Protein AF-Q2QIH7-F1 (afdb_monomer_lite)

Sequence (102 aa):
RSIRQRNGEDLDMLNHSELCGLEQNLSEALKKIRSVLDNKIKRQIDTYRKKIKAADSIRNIGFMELQELNCSFDGSEENYESMLVMRNGNAQPFPISVQPNH

Foldseek 3Di:
DLVCVLVVHPCVVDDPVVNVVSVVVNVVVVVVVVVVVVVVVVVVVVVVVVVVVVVVVVVVVVVVVVVVVVVPDPDDPVCPVVVVVVVVPDDDDDDDDDDDDD

pLDDT: mean 79.74, std 20.27, range [44.44, 98.75]

InterPro domains:
  IPR002487 Transcription factor, K-box [PF01486] (1-56)
  IPR002487 Transcription factor, K-box [PS51297] (1-72)

Secondary structure (DSSP, 8-state):
-HHHHHTT-S-TTS-HHHHHHHHHHHHHHHHHHHHHHHHHHHHHHHHHHHHHHHHHHHHHHHHHHHHHHHTT----GGGHHHHHHHHTT--------PPPP-

Organism: Nuphar advena (NCBI:txid77108)

Radius of gyration: 34.03 Å; chains: 1; bounding box: 58×30×99 Å

Structure (mmCIF, N/CA/C/O backbone):
data_AF-Q2QIH7-F1
#
_entry.id   AF-Q2QIH7-F1
#
loop_
_atom_site.group_PDB
_atom_site.id
_atom_site.type_symbol
_atom_site.label_atom_id
_atom_site.label_alt_id
_atom_site.label_comp_id
_atom_site.label_asym_id
_atom_site.label_entity_id
_atom_site.label_seq_id
_atom_site.pdbx_PDB_ins_code
_atom_site.Cartn_x
_atom_site.Cartn_y
_atom_site.Cartn_z
_atom_site.occupancy
_atom_site.B_iso_or_equiv
_atom_site.auth_seq_id
_atom_site.auth_comp_id
_atom_site.auth_asym_id
_atom_site.auth_atom_id
_atom_site.pdbx_PDB_model_num
ATOM 1 N N . ARG A 1 1 ? -21.754 -3.245 13.835 1.00 59.78 1 ARG A N 1
ATOM 2 C CA . ARG A 1 1 ? -21.332 -2.056 14.616 1.00 59.78 1 ARG A CA 1
ATOM 3 C C . ARG A 1 1 ? -19.897 -1.635 14.288 1.00 59.78 1 ARG A C 1
ATOM 5 O O . ARG A 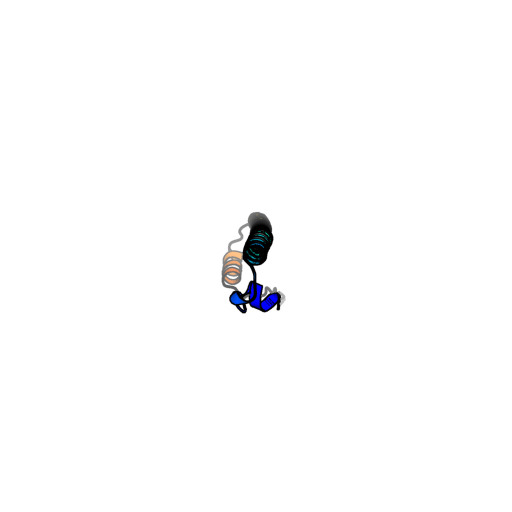1 1 ? -19.733 -0.536 13.791 1.00 59.78 1 ARG A O 1
ATOM 12 N N . SER A 1 2 ? -18.895 -2.520 14.417 1.00 81.38 2 SER A N 1
ATOM 13 C CA . SER A 1 2 ? -17.469 -2.156 14.256 1.00 81.38 2 SER A CA 1
ATOM 14 C C . SER A 1 2 ? -17.074 -1.480 12.923 1.00 81.38 2 SER A C 1
ATOM 16 O O . SER A 1 2 ? -16.332 -0.508 12.958 1.00 81.38 2 SER A O 1
ATOM 18 N N . ILE A 1 3 ? -17.568 -1.921 11.753 1.00 90.38 3 ILE A N 1
ATOM 19 C CA . ILE A 1 3 ? -17.186 -1.295 10.462 1.00 90.38 3 ILE A CA 1
ATOM 20 C C . ILE A 1 3 ? -17.719 0.140 10.339 1.00 90.38 3 ILE A C 1
ATOM 22 O O . ILE A 1 3 ? -16.971 1.029 9.956 1.00 90.38 3 ILE A O 1
ATOM 26 N N . ARG A 1 4 ? -18.981 0.372 10.714 1.00 93.81 4 ARG A N 1
ATOM 27 C CA . ARG A 1 4 ? -19.601 1.706 10.702 1.00 93.81 4 ARG A CA 1
ATOM 28 C C . ARG A 1 4 ? -18.852 2.681 11.612 1.00 93.81 4 ARG A C 1
ATOM 30 O O . ARG A 1 4 ? -18.451 3.746 11.167 1.00 93.81 4 ARG A O 1
ATOM 37 N N . GLN A 1 5 ? -18.512 2.246 12.824 1.00 94.19 5 GLN A N 1
ATOM 38 C CA . GLN A 1 5 ? -17.692 3.026 13.762 1.00 94.19 5 GLN A CA 1
ATOM 39 C C . GLN A 1 5 ? -16.306 3.346 13.205 1.00 94.19 5 GLN A C 1
ATOM 41 O O . GLN A 1 5 ? -15.844 4.478 13.297 1.00 94.19 5 GLN A O 1
ATOM 46 N N . ARG A 1 6 ? -15.666 2.387 12.531 1.00 94.19 6 ARG A N 1
ATOM 47 C CA . ARG A 1 6 ? -14.395 2.624 11.833 1.00 94.19 6 ARG A CA 1
ATOM 48 C C . ARG A 1 6 ? -14.508 3.605 10.660 1.00 94.19 6 ARG A C 1
ATOM 50 O O . ARG A 1 6 ? -13.499 4.201 10.301 1.00 94.19 6 ARG A O 1
ATOM 57 N N . ASN A 1 7 ? -15.705 3.781 10.103 1.00 94.94 7 ASN A N 1
ATOM 58 C CA . ASN A 1 7 ? -16.014 4.783 9.083 1.00 94.94 7 ASN A CA 1
ATOM 59 C C . ASN A 1 7 ? -16.471 6.131 9.678 1.00 94.94 7 ASN A C 1
ATOM 61 O O . ASN A 1 7 ? -16.712 7.067 8.923 1.00 94.94 7 ASN A O 1
ATOM 65 N N . GLY A 1 8 ? -16.570 6.248 11.008 1.00 94.19 8 GLY A N 1
ATOM 66 C CA . GLY A 1 8 ? -17.012 7.463 11.700 1.00 94.19 8 GLY A CA 1
ATOM 67 C C . GLY A 1 8 ? -18.518 7.544 11.981 1.00 94.19 8 GLY A C 1
ATOM 68 O O . GLY A 1 8 ? -19.007 8.603 12.358 1.00 94.19 8 GLY A O 1
ATOM 69 N N . GLU A 1 9 ? -19.258 6.449 11.817 1.00 94.94 9 GLU A N 1
ATOM 70 C CA . GLU A 1 9 ? -20.703 6.359 12.074 1.00 94.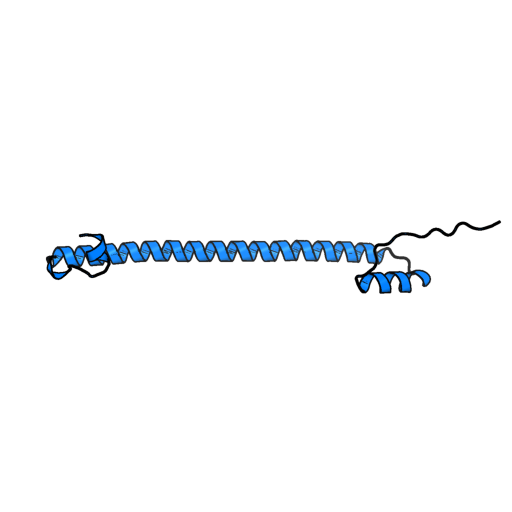94 9 GLU A CA 1
ATOM 71 C C . GLU A 1 9 ? -20.998 5.728 13.455 1.00 94.94 9 GLU A C 1
ATOM 73 O O . GLU A 1 9 ? -20.187 4.967 13.979 1.00 94.94 9 GLU A O 1
ATOM 78 N N . ASP A 1 10 ? -22.180 5.968 14.039 1.00 94.31 10 ASP A N 1
ATOM 79 C CA . ASP A 1 10 ? -22.604 5.416 15.348 1.00 94.31 10 ASP A CA 1
ATOM 80 C C . ASP A 1 10 ? -21.599 5.688 16.506 1.00 94.31 10 ASP A C 1
ATOM 82 O O . ASP A 1 10 ? -21.384 4.828 17.372 1.00 94.31 10 ASP A O 1
ATOM 86 N N . LEU A 1 11 ? -20.923 6.848 16.496 1.00 94.75 11 LEU A N 1
ATOM 87 C CA . LEU A 1 11 ? -19.905 7.228 17.495 1.00 94.75 11 LEU A CA 1
ATOM 88 C C . LEU A 1 11 ? -20.502 7.703 18.827 1.00 94.75 11 LEU A C 1
ATOM 90 O O . LEU A 1 11 ? -19.871 7.564 19.868 1.00 94.75 11 LEU A O 1
ATOM 94 N N . ASP A 1 12 ? -21.721 8.233 18.795 1.00 94.81 12 ASP A N 1
ATOM 95 C CA . ASP A 1 12 ? -22.523 8.646 19.954 1.00 94.81 12 ASP A CA 1
ATOM 96 C C . ASP A 1 12 ? -22.888 7.474 20.881 1.00 94.81 12 ASP A C 1
ATOM 98 O O . ASP A 1 12 ? -23.191 7.663 22.057 1.00 94.81 12 ASP A O 1
ATOM 102 N N . MET A 1 13 ? -22.811 6.251 20.358 1.00 92.69 13 MET A N 1
ATOM 103 C CA . MET A 1 13 ? -23.050 5.005 21.086 1.00 92.69 13 MET A CA 1
ATOM 104 C C . MET A 1 13 ? -21.816 4.499 21.851 1.00 92.69 13 MET A C 1
ATOM 106 O O . MET A 1 13 ? -21.897 3.434 22.466 1.00 92.69 13 MET A O 1
ATOM 110 N N . LEU A 1 14 ? -20.679 5.197 21.760 1.00 94.69 14 LEU A N 1
ATOM 111 C CA . LEU A 1 14 ? -19.414 4.820 22.388 1.00 94.69 14 LEU A CA 1
ATOM 112 C C . LEU A 1 14 ? -19.098 5.731 23.572 1.00 94.69 14 LEU A C 1
ATOM 114 O O . LEU A 1 14 ? -19.272 6.948 23.518 1.00 94.69 14 LEU A O 1
ATOM 118 N N . ASN A 1 15 ? -18.563 5.145 24.637 1.00 96.44 15 ASN A N 1
ATOM 119 C CA . ASN A 1 15 ? -17.990 5.920 25.726 1.00 96.44 15 ASN A CA 1
ATOM 120 C C . ASN A 1 15 ? -16.588 6.447 25.358 1.00 96.44 15 ASN A C 1
ATOM 122 O O . ASN A 1 15 ? -15.974 6.046 24.368 1.00 96.44 15 ASN A O 1
ATOM 126 N N . HIS A 1 16 ? -16.052 7.347 26.186 1.00 96.75 16 HIS A N 1
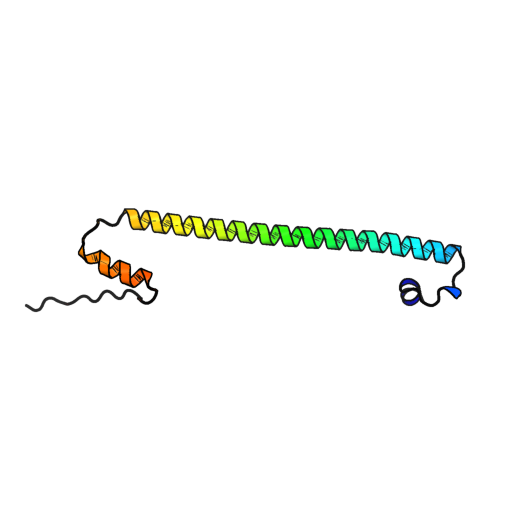ATOM 127 C CA . HIS A 1 16 ? -14.759 7.985 25.928 1.00 96.75 16 HIS A CA 1
ATOM 128 C C . HIS A 1 16 ? -13.603 6.982 25.763 1.00 96.75 16 HIS A C 1
ATOM 130 O O . HIS A 1 16 ? -12.788 7.125 24.854 1.00 96.75 16 HIS A O 1
ATOM 136 N N . SER A 1 17 ? -13.550 5.937 26.596 1.00 97.62 17 SER A N 1
ATOM 137 C CA . SER A 1 17 ? -12.494 4.922 26.512 1.00 97.62 17 SER A CA 1
ATOM 138 C C . SER A 1 17 ? -12.581 4.120 25.214 1.00 97.62 17 SER A C 1
ATOM 140 O O . SER A 1 17 ? -11.550 3.821 24.611 1.00 97.62 17 SER A O 1
ATOM 142 N N . GLU A 1 18 ? -13.793 3.800 24.764 1.00 96.12 18 GLU A N 1
ATOM 143 C CA . GLU A 1 18 ? -14.021 3.096 23.503 1.00 96.12 18 GLU A CA 1
ATOM 144 C C . GLU A 1 18 ? -13.661 3.961 22.289 1.00 96.12 18 GLU A C 1
ATOM 146 O O . GLU A 1 18 ? -13.066 3.449 21.341 1.00 96.12 18 GLU A O 1
ATOM 151 N N . LEU A 1 19 ? -13.949 5.267 22.327 1.00 96.69 19 LEU A N 1
ATOM 152 C CA . LEU A 1 19 ? -13.533 6.212 21.283 1.00 96.69 19 LEU A CA 1
ATOM 153 C C . LEU A 1 19 ? -12.007 6.304 21.179 1.00 96.69 19 LEU A C 1
ATOM 155 O O . LEU A 1 19 ? -11.465 6.192 20.079 1.00 96.69 19 LEU A O 1
ATOM 159 N N . CYS A 1 20 ? -11.303 6.426 22.308 1.00 97.62 20 CYS A N 1
ATOM 160 C CA . CYS A 1 20 ? -9.839 6.414 22.320 1.00 97.62 20 CYS A CA 1
ATOM 161 C C . CYS A 1 20 ? -9.273 5.083 21.801 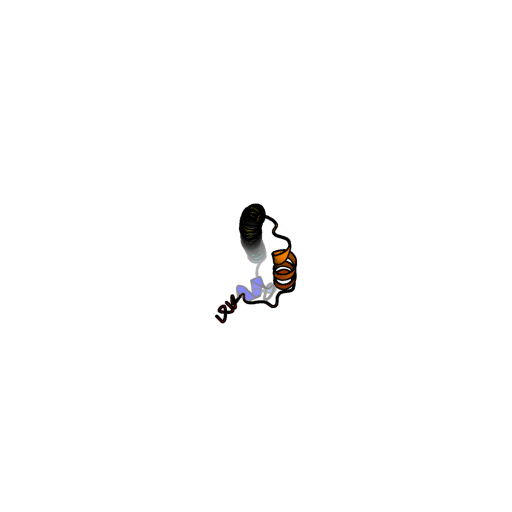1.00 97.62 20 CYS A C 1
ATOM 163 O O . CYS A 1 20 ? -8.318 5.073 21.024 1.00 97.62 20 CYS A O 1
ATOM 165 N N . GLY A 1 21 ? -9.871 3.952 22.186 1.00 96.94 21 GLY A N 1
ATOM 166 C CA . GLY A 1 21 ? -9.474 2.638 21.677 1.00 96.94 21 GLY A CA 1
ATOM 167 C C . GLY A 1 21 ? -9.678 2.503 20.164 1.00 96.94 21 GLY A C 1
ATOM 168 O O . GLY A 1 21 ? -8.815 1.973 19.462 1.00 96.94 21 GLY A O 1
ATOM 169 N N . LEU A 1 22 ? -10.792 3.025 19.643 1.00 96.75 22 LEU A N 1
ATOM 170 C CA . LEU A 1 22 ? -11.095 3.046 18.213 1.00 96.75 22 LEU A CA 1
ATOM 171 C C . LEU A 1 22 ? -10.091 3.905 17.433 1.00 96.75 22 LEU A C 1
ATOM 173 O O . LEU A 1 22 ? -9.577 3.458 16.406 1.00 96.75 22 LEU A O 1
ATOM 177 N N . GLU A 1 23 ? -9.773 5.099 17.932 1.00 96.50 23 GLU A N 1
ATOM 178 C CA . GLU A 1 23 ? -8.770 5.988 17.339 1.00 96.50 23 GLU A CA 1
ATOM 179 C C . GLU A 1 23 ? -7.396 5.308 17.261 1.00 96.50 23 GLU A C 1
ATOM 181 O O . GLU A 1 23 ? -6.771 5.271 16.196 1.00 96.50 23 GLU A O 1
ATOM 186 N N . GLN A 1 24 ? -6.940 4.711 18.368 1.00 97.88 24 GLN A N 1
ATOM 187 C CA . GLN A 1 24 ? -5.661 4.003 18.426 1.00 97.88 24 GLN A CA 1
ATOM 188 C C . GLN A 1 24 ? -5.619 2.836 17.435 1.00 97.88 24 GLN A C 1
ATOM 190 O O . GLN A 1 24 ? -4.648 2.696 16.686 1.00 97.88 24 GLN A O 1
ATOM 195 N N . ASN A 1 25 ? -6.692 2.041 17.372 1.00 97.00 25 ASN A N 1
ATOM 196 C CA . ASN A 1 25 ? -6.801 0.920 16.443 1.00 97.00 25 ASN A CA 1
ATOM 197 C C . ASN A 1 25 ? -6.720 1.379 14.978 1.00 97.00 25 ASN A C 1
ATOM 199 O O . ASN A 1 25 ? -5.964 0.808 14.187 1.00 97.00 25 ASN A O 1
ATOM 203 N N . LEU A 1 26 ? -7.459 2.434 14.619 1.00 97.25 26 LEU A N 1
ATOM 204 C CA . LEU A 1 26 ? -7.444 3.004 13.272 1.00 97.25 26 LEU A CA 1
ATOM 205 C C . LEU A 1 26 ? -6.071 3.578 12.914 1.00 97.25 26 LEU A C 1
ATOM 207 O O . LEU A 1 26 ? -5.570 3.324 11.817 1.00 97.25 26 LEU A O 1
ATOM 211 N N . SER A 1 27 ? -5.436 4.295 13.843 1.00 97.94 27 SER A N 1
ATOM 212 C CA . SER A 1 27 ? -4.094 4.857 13.666 1.00 97.94 27 SER A CA 1
ATOM 213 C C . SER A 1 27 ? -3.051 3.764 13.416 1.00 97.94 27 SER A C 1
ATOM 215 O O . SER A 1 27 ? -2.244 3.860 12.486 1.00 97.94 27 SER A O 1
ATOM 217 N N . GLU A 1 28 ? -3.086 2.676 14.189 1.00 98.00 28 GLU A N 1
ATOM 218 C CA . GLU A 1 28 ? -2.176 1.545 14.007 1.00 98.00 28 GLU A CA 1
ATOM 219 C C . GLU A 1 28 ? -2.437 0.799 12.689 1.00 98.00 28 GLU A C 1
ATOM 221 O O . GLU A 1 28 ? -1.499 0.497 11.942 1.00 98.00 28 GLU A O 1
ATOM 226 N N . ALA A 1 29 ? -3.706 0.543 12.361 1.00 97.00 29 ALA A N 1
ATOM 227 C CA . ALA A 1 29 ? -4.088 -0.091 11.104 1.00 97.00 29 ALA A CA 1
ATOM 228 C C . ALA A 1 29 ? -3.626 0.738 9.895 1.00 97.00 29 ALA A C 1
ATOM 230 O O . ALA A 1 29 ? -3.053 0.189 8.952 1.00 97.00 29 ALA A O 1
ATOM 231 N N . LEU A 1 30 ? -3.800 2.061 9.939 1.00 97.62 30 LEU A N 1
ATOM 232 C CA . LEU A 1 30 ? -3.385 2.966 8.870 1.00 97.62 30 LEU A CA 1
ATOM 233 C C . LEU A 1 30 ? -1.863 2.975 8.692 1.00 97.62 30 LEU A C 1
ATOM 235 O O . LEU A 1 30 ? -1.385 2.916 7.558 1.00 97.62 30 LEU A O 1
ATOM 239 N N . LYS A 1 31 ? -1.091 2.972 9.788 1.00 98.44 31 LYS A N 1
ATOM 240 C CA . LYS A 1 31 ? 0.376 2.835 9.733 1.00 98.44 31 LYS A CA 1
ATOM 241 C C . LYS A 1 31 ? 0.797 1.536 9.039 1.00 98.44 31 LYS A C 1
ATOM 243 O O . LYS A 1 31 ? 1.663 1.569 8.163 1.00 98.44 31 LYS A O 1
ATOM 248 N N . LYS A 1 32 ? 0.161 0.407 9.378 1.00 98.50 32 LYS A N 1
ATOM 249 C CA . LYS A 1 32 ? 0.428 -0.898 8.744 1.00 98.50 32 LYS A CA 1
ATOM 250 C C . LYS A 1 32 ? 0.094 -0.878 7.253 1.00 98.50 32 LYS A C 1
ATOM 252 O O . LYS A 1 32 ? 0.926 -1.277 6.441 1.00 98.50 32 LYS A O 1
ATOM 257 N N . ILE A 1 33 ? -1.083 -0.370 6.883 1.00 98.38 33 ILE A N 1
ATOM 258 C CA . ILE A 1 33 ? -1.517 -0.275 5.481 1.00 98.38 33 ILE A CA 1
ATOM 259 C C . ILE A 1 33 ? -0.549 0.595 4.677 1.00 98.38 33 ILE A C 1
ATOM 261 O O . ILE A 1 33 ? -0.085 0.165 3.622 1.00 98.38 33 ILE A O 1
ATOM 265 N N . ARG A 1 34 ? -0.188 1.778 5.191 1.00 98.56 34 ARG A N 1
ATOM 266 C CA . ARG A 1 34 ? 0.771 2.678 4.537 1.00 98.56 34 ARG A CA 1
ATOM 267 C C . ARG A 1 34 ? 2.116 1.988 4.318 1.00 98.56 34 ARG A C 1
ATOM 269 O O . ARG A 1 34 ? 2.595 1.959 3.193 1.00 98.56 34 ARG A O 1
ATOM 276 N N . SER A 1 35 ? 2.658 1.329 5.343 1.00 98.56 35 SER A N 1
ATOM 277 C CA . SER A 1 35 ? 3.915 0.579 5.223 1.00 98.56 35 SER A CA 1
ATOM 278 C C . SER A 1 35 ? 3.855 -0.514 4.146 1.00 98.56 35 SER A C 1
ATOM 280 O O . SER A 1 35 ? 4.786 -0.666 3.353 1.00 98.56 35 SER A O 1
ATOM 282 N N . VAL A 1 36 ? 2.757 -1.272 4.073 1.00 98.56 36 VAL A N 1
ATOM 283 C CA . VAL A 1 36 ? 2.574 -2.307 3.043 1.00 98.56 36 VAL A CA 1
ATOM 284 C C . VAL A 1 36 ? 2.499 -1.691 1.645 1.00 98.56 36 VAL A C 1
ATOM 286 O O . VAL A 1 36 ? 3.132 -2.210 0.723 1.00 98.56 36 VAL A O 1
ATOM 289 N N . LEU A 1 37 ? 1.758 -0.592 1.479 1.00 98.69 37 LEU A N 1
ATOM 290 C CA . LEU A 1 37 ? 1.628 0.105 0.199 1.00 98.69 37 LEU A CA 1
ATOM 291 C C . LEU A 1 37 ? 2.965 0.688 -0.263 1.00 98.69 37 LEU A C 1
ATOM 293 O O . LEU A 1 37 ? 3.370 0.419 -1.394 1.00 98.69 37 LEU A O 1
ATOM 297 N N . ASP A 1 38 ? 3.688 1.379 0.616 1.00 98.69 38 ASP A N 1
ATOM 298 C CA . ASP A 1 38 ? 5.004 1.952 0.318 1.00 98.69 38 ASP A CA 1
ATOM 299 C C . ASP A 1 38 ? 5.986 0.861 -0.126 1.00 98.69 38 ASP A C 1
ATOM 301 O O . ASP A 1 38 ? 6.659 0.977 -1.155 1.00 98.69 38 ASP A O 1
ATOM 305 N N . ASN A 1 39 ? 6.009 -0.265 0.594 1.00 98.69 39 ASN A N 1
ATOM 306 C CA . ASN A 1 39 ? 6.837 -1.414 0.242 1.00 98.69 39 ASN A CA 1
ATOM 307 C C . ASN A 1 39 ? 6.435 -2.036 -1.100 1.00 98.69 39 ASN A C 1
ATOM 309 O O . ASN A 1 39 ? 7.303 -2.404 -1.895 1.00 98.69 39 ASN A O 1
ATOM 313 N N . LYS A 1 40 ? 5.132 -2.166 -1.373 1.00 98.62 40 LYS A N 1
ATOM 314 C CA . LYS A 1 40 ? 4.627 -2.711 -2.638 1.00 98.62 40 LYS A CA 1
ATOM 315 C C . LYS A 1 40 ? 5.025 -1.820 -3.813 1.00 98.62 40 LYS A C 1
ATOM 317 O O . LYS A 1 40 ? 5.549 -2.335 -4.800 1.00 98.62 40 LYS A O 1
ATOM 322 N N . ILE A 1 41 ? 4.832 -0.508 -3.687 1.00 98.56 41 ILE A N 1
ATOM 323 C CA . ILE A 1 41 ? 5.207 0.484 -4.701 1.00 98.56 41 ILE A CA 1
ATOM 324 C C . ILE A 1 41 ? 6.715 0.426 -4.954 1.00 98.56 41 ILE A C 1
ATOM 326 O O . ILE A 1 41 ? 7.139 0.269 -6.098 1.00 98.56 41 ILE A O 1
ATOM 330 N N . LYS A 1 42 ? 7.530 0.445 -3.893 1.00 98.62 42 LYS A N 1
ATOM 331 C CA . LYS A 1 42 ? 8.991 0.342 -3.998 1.00 98.62 42 LYS A CA 1
ATOM 332 C C . LYS A 1 42 ? 9.430 -0.918 -4.747 1.00 98.62 42 LYS A C 1
ATOM 334 O O . LYS A 1 42 ? 10.195 -0.826 -5.704 1.00 98.62 42 LYS A O 1
ATOM 339 N N . ARG A 1 43 ? 8.899 -2.090 -4.376 1.00 98.75 43 ARG A N 1
ATOM 340 C CA . ARG A 1 43 ? 9.216 -3.363 -5.052 1.00 98.75 43 ARG A CA 1
ATOM 341 C C . ARG A 1 43 ? 8.828 -3.344 -6.529 1.00 98.75 43 ARG A C 1
ATOM 343 O O . ARG A 1 43 ? 9.575 -3.866 -7.356 1.00 98.75 43 ARG A O 1
ATOM 350 N N . GLN A 1 44 ? 7.677 -2.763 -6.870 1.00 98.69 44 GLN A N 1
ATOM 351 C CA . GLN A 1 44 ? 7.252 -2.639 -8.265 1.00 98.69 44 GLN A CA 1
ATOM 352 C C . GLN A 1 44 ? 8.201 -1.734 -9.053 1.00 98.69 44 GLN A C 1
ATOM 354 O O . GLN A 1 44 ? 8.668 -2.139 -10.116 1.00 98.69 44 GLN A O 1
ATOM 359 N N . ILE A 1 45 ? 8.555 -0.566 -8.510 1.00 98.69 45 ILE A N 1
ATOM 360 C CA . ILE A 1 45 ? 9.528 0.347 -9.124 1.00 98.69 45 ILE A CA 1
ATOM 361 C C . ILE A 1 45 ? 10.862 -0.369 -9.357 1.00 98.69 45 ILE A C 1
ATOM 363 O O . ILE A 1 45 ? 11.392 -0.335 -10.467 1.00 98.69 45 ILE A O 1
ATOM 367 N N . ASP A 1 46 ? 11.387 -1.062 -8.347 1.00 98.69 46 ASP A N 1
ATOM 368 C CA . ASP A 1 46 ? 12.658 -1.782 -8.456 1.00 98.69 46 ASP A CA 1
ATOM 369 C C . ASP A 1 46 ? 12.590 -2.906 -9.498 1.00 98.69 46 ASP A C 1
ATOM 371 O O . ASP A 1 46 ? 13.543 -3.122 -10.249 1.00 98.69 46 ASP A O 1
ATOM 375 N N . THR A 1 47 ? 11.448 -3.589 -9.596 1.00 98.56 47 THR A N 1
ATOM 376 C CA . THR A 1 47 ? 11.212 -4.623 -10.612 1.00 98.56 47 THR A CA 1
ATOM 377 C C . THR A 1 47 ? 11.259 -4.035 -12.016 1.00 98.56 47 THR A C 1
ATOM 379 O O . THR A 1 47 ? 11.981 -4.545 -12.872 1.00 98.56 47 THR A O 1
ATOM 382 N N . TYR A 1 48 ? 10.532 -2.946 -12.267 1.00 98.44 48 TYR A N 1
ATOM 383 C CA . TYR A 1 48 ? 10.516 -2.323 -13.589 1.00 98.44 48 TYR A CA 1
ATOM 384 C C . TYR A 1 48 ? 11.858 -1.684 -13.949 1.00 98.44 48 TYR A C 1
ATOM 386 O O . TYR A 1 48 ? 12.315 -1.841 -15.077 1.00 98.44 48 TYR A O 1
ATOM 394 N N . ARG A 1 49 ? 12.562 -1.076 -12.986 1.00 98.25 49 ARG A N 1
ATOM 395 C CA . ARG A 1 49 ? 13.942 -0.604 -13.184 1.00 98.25 49 ARG A CA 1
ATOM 396 C C . ARG A 1 49 ? 14.879 -1.730 -13.611 1.00 98.25 49 ARG A C 1
ATOM 398 O O . ARG A 1 49 ? 15.676 -1.539 -14.525 1.00 98.25 49 ARG A O 1
ATOM 405 N N . LYS A 1 50 ? 14.787 -2.904 -12.977 1.00 98.12 50 LYS A N 1
ATOM 406 C CA . LYS A 1 50 ? 15.574 -4.084 -13.369 1.00 98.12 50 LYS A CA 1
ATOM 407 C C . LYS A 1 50 ? 15.214 -4.565 -14.774 1.00 98.12 50 LYS A C 1
ATOM 409 O O . LYS A 1 50 ? 16.122 -4.854 -15.544 1.00 98.12 50 LYS A O 1
ATOM 414 N N . LYS A 1 51 ? 13.923 -4.601 -15.125 1.00 97.62 51 LYS A N 1
ATOM 415 C CA . LYS A 1 51 ? 13.466 -4.976 -16.475 1.00 97.62 51 LYS A CA 1
ATOM 416 C C . LYS A 1 51 ? 14.023 -4.046 -17.553 1.00 97.62 51 LYS A C 1
ATOM 418 O O . LYS A 1 51 ? 14.523 -4.539 -18.555 1.00 97.62 51 LYS A O 1
ATOM 423 N N . ILE A 1 52 ? 13.986 -2.732 -17.323 1.00 97.56 52 ILE A N 1
ATOM 424 C CA . ILE A 1 52 ? 14.539 -1.738 -18.257 1.00 97.56 52 ILE A CA 1
ATOM 425 C C . ILE A 1 52 ? 16.042 -1.962 -18.437 1.00 97.56 52 ILE A C 1
ATOM 427 O O . ILE A 1 52 ? 16.500 -2.131 -19.559 1.00 97.56 52 ILE A O 1
ATOM 431 N N . LYS A 1 53 ? 16.799 -2.073 -17.337 1.00 96.56 53 LYS A N 1
ATOM 432 C CA . LYS A 1 53 ? 18.248 -2.330 -17.401 1.00 96.56 53 LYS A CA 1
ATOM 433 C C . LYS A 1 53 ? 18.590 -3.627 -18.137 1.00 96.56 53 LYS A C 1
ATOM 435 O O . LYS A 1 53 ? 19.553 -3.658 -18.894 1.00 96.56 53 LYS A O 1
ATOM 440 N N . ALA A 1 54 ? 17.817 -4.690 -17.917 1.00 95.56 54 ALA A N 1
ATOM 441 C CA . ALA A 1 54 ? 18.007 -5.954 -18.620 1.00 95.56 54 ALA A CA 1
ATOM 442 C C . ALA A 1 54 ? 17.741 -5.807 -20.126 1.00 95.56 54 ALA A C 1
ATOM 444 O O . ALA A 1 54 ? 18.551 -6.259 -20.930 1.00 95.56 54 ALA A O 1
ATOM 445 N N . ALA A 1 55 ? 16.655 -5.127 -20.508 1.00 93.62 55 ALA A N 1
ATOM 446 C CA . ALA A 1 55 ? 16.334 -4.858 -21.908 1.00 93.62 55 ALA A CA 1
ATOM 447 C C . ALA A 1 55 ? 17.414 -4.006 -22.595 1.00 93.62 55 ALA A C 1
ATOM 449 O O . ALA A 1 55 ? 17.831 -4.331 -23.704 1.00 93.62 55 ALA A O 1
ATOM 450 N N . ASP A 1 56 ? 17.918 -2.967 -21.923 1.00 94.25 56 ASP A N 1
ATOM 451 C CA . ASP A 1 56 ? 19.020 -2.145 -22.433 1.00 94.25 56 ASP A CA 1
ATOM 452 C C . ASP A 1 56 ? 20.312 -2.942 -22.598 1.00 94.25 56 ASP A C 1
ATOM 454 O O . ASP A 1 56 ? 20.999 -2.793 -23.605 1.00 94.25 56 ASP A O 1
ATOM 458 N N . SER A 1 57 ? 20.632 -3.819 -21.643 1.00 92.50 57 SER A N 1
ATOM 459 C CA . SER A 1 57 ? 21.800 -4.695 -21.748 1.00 92.50 57 SER A CA 1
ATOM 460 C C . SER A 1 57 ? 21.693 -5.628 -22.953 1.00 92.50 57 SER A C 1
ATOM 462 O O . SER A 1 57 ? 22.657 -5.751 -23.700 1.00 92.50 57 SER A O 1
ATOM 464 N N . ILE A 1 58 ? 20.530 -6.251 -23.168 1.00 90.44 58 ILE A N 1
ATOM 465 C CA . ILE A 1 58 ? 20.286 -7.130 -24.323 1.00 90.44 58 ILE A CA 1
ATOM 466 C C . ILE A 1 58 ? 20.401 -6.339 -25.629 1.00 90.44 58 ILE A C 1
ATOM 468 O O . ILE A 1 58 ? 21.083 -6.771 -26.554 1.00 90.44 58 ILE A O 1
ATOM 472 N N . ARG A 1 59 ? 19.781 -5.155 -25.695 1.00 87.88 59 ARG A N 1
ATOM 473 C CA . ARG A 1 59 ? 19.853 -4.277 -26.868 1.00 87.88 59 ARG A CA 1
ATOM 474 C C . ARG A 1 59 ? 21.294 -3.875 -27.185 1.00 87.88 59 ARG A C 1
ATOM 476 O O . ARG A 1 59 ? 21.676 -3.873 -28.349 1.00 87.88 59 ARG A O 1
ATOM 483 N N . ASN A 1 60 ? 22.083 -3.528 -26.170 1.00 86.38 60 ASN A N 1
ATOM 484 C CA . ASN A 1 60 ? 23.480 -3.142 -26.353 1.00 86.38 60 ASN A CA 1
ATOM 485 C C . ASN A 1 60 ? 24.341 -4.322 -26.830 1.00 86.38 60 ASN A C 1
ATOM 487 O O . ASN A 1 60 ? 25.167 -4.119 -27.711 1.00 86.38 60 ASN A O 1
ATOM 491 N N . ILE A 1 61 ? 24.120 -5.535 -26.307 1.00 87.00 61 ILE A N 1
ATOM 492 C CA . ILE A 1 61 ? 24.804 -6.751 -26.784 1.00 87.00 61 ILE A CA 1
ATOM 493 C C . ILE A 1 61 ? 24.481 -6.996 -28.260 1.00 87.00 61 ILE A C 1
ATOM 495 O O . ILE A 1 61 ? 25.398 -7.074 -29.067 1.00 87.00 61 ILE A O 1
ATOM 499 N N . GLY A 1 62 ? 23.198 -7.013 -28.636 1.00 82.38 62 GLY A N 1
ATOM 500 C CA . GLY A 1 62 ? 22.812 -7.222 -30.036 1.00 82.38 62 GLY A CA 1
ATOM 501 C C . GLY A 1 62 ? 23.358 -6.142 -30.976 1.00 82.38 62 GLY A C 1
ATOM 502 O O . GLY A 1 62 ? 23.730 -6.431 -32.109 1.00 82.38 62 GLY A O 1
ATOM 503 N N . PHE A 1 63 ? 23.464 -4.893 -30.510 1.00 76.81 63 PHE A N 1
ATOM 504 C CA . PHE A 1 63 ? 24.102 -3.831 -31.289 1.00 76.81 63 PHE A CA 1
ATOM 505 C C . PHE A 1 63 ? 25.608 -4.070 -31.476 1.00 76.81 63 PHE A C 1
ATOM 507 O O . PHE A 1 63 ? 26.118 -3.851 -32.572 1.00 76.81 63 PHE A O 1
ATOM 514 N N . MET A 1 64 ? 26.313 -4.542 -30.441 1.00 76.81 64 MET A N 1
ATOM 515 C CA . MET A 1 64 ? 27.727 -4.913 -30.553 1.00 76.81 64 MET A CA 1
ATOM 516 C C . MET A 1 64 ? 27.938 -6.103 -31.496 1.00 76.81 64 MET A C 1
ATOM 518 O O . MET A 1 64 ? 28.809 -6.030 -32.354 1.00 76.81 64 MET A O 1
ATOM 522 N N . GLU A 1 65 ? 27.113 -7.148 -31.408 1.00 77.50 65 GLU A N 1
ATOM 523 C CA . GLU A 1 65 ? 27.181 -8.313 -32.307 1.00 77.50 65 GLU A CA 1
ATOM 524 C C . GLU A 1 65 ? 26.962 -7.913 -33.778 1.00 77.50 65 GLU A C 1
ATOM 526 O O . GLU A 1 65 ? 27.692 -8.352 -34.667 1.00 77.50 65 GLU A O 1
ATOM 531 N N . LEU A 1 66 ? 26.001 -7.021 -34.051 1.00 71.44 66 LEU A N 1
ATOM 532 C CA . LEU A 1 66 ? 25.796 -6.464 -35.393 1.00 71.44 66 LEU A CA 1
ATOM 533 C C . LEU A 1 66 ? 26.983 -5.610 -35.858 1.00 71.44 66 LEU A C 1
ATOM 535 O O . LEU A 1 66 ? 27.335 -5.644 -37.036 1.00 71.44 66 LEU A O 1
ATOM 539 N N . GLN A 1 67 ? 27.605 -4.849 -34.956 1.00 70.00 67 GLN A N 1
ATOM 540 C CA . GLN A 1 67 ? 28.789 -4.055 -35.275 1.00 70.00 67 GLN A CA 1
ATOM 541 C C . GLN A 1 67 ? 29.997 -4.943 -35.609 1.00 70.00 67 GLN A C 1
ATOM 543 O O . GLN A 1 67 ? 30.695 -4.659 -36.580 1.00 70.00 67 GLN A O 1
ATOM 548 N N . GLU A 1 68 ? 30.217 -6.028 -34.863 1.00 61.97 68 GLU A N 1
ATOM 549 C CA . GLU A 1 68 ? 31.282 -7.005 -35.131 1.00 61.97 68 GLU A CA 1
ATOM 550 C C . GLU A 1 68 ? 31.093 -7.704 -36.484 1.00 61.97 68 GLU A C 1
ATOM 552 O O . GLU A 1 68 ? 32.047 -7.813 -37.258 1.00 61.97 68 GLU A O 1
ATOM 557 N N . LEU A 1 69 ? 29.858 -8.090 -36.826 1.00 59.25 69 LEU A N 1
ATOM 558 C CA . LEU A 1 69 ? 29.530 -8.637 -38.149 1.00 59.25 69 LEU A CA 1
ATOM 559 C C . LEU A 1 69 ? 29.788 -7.627 -39.277 1.00 59.25 69 LEU A C 1
ATOM 561 O O . LEU A 1 69 ? 30.286 -7.999 -40.340 1.00 59.25 69 LEU A O 1
ATOM 565 N N . ASN A 1 70 ? 29.512 -6.342 -39.043 1.00 55.28 70 ASN A N 1
ATOM 566 C CA . ASN A 1 70 ? 29.735 -5.285 -40.028 1.00 55.28 70 ASN A CA 1
ATOM 567 C C . ASN A 1 70 ? 31.226 -4.930 -40.213 1.00 55.28 70 ASN A C 1
ATOM 569 O O . ASN A 1 70 ? 31.593 -4.343 -41.227 1.00 55.28 70 ASN A O 1
ATOM 573 N N . CYS A 1 71 ? 32.099 -5.300 -39.269 1.00 49.78 71 CYS A N 1
ATOM 574 C CA . CYS A 1 71 ? 33.552 -5.122 -39.371 1.00 49.78 71 CYS A CA 1
ATOM 575 C C . CYS A 1 71 ? 34.281 -6.266 -40.109 1.00 49.78 71 CYS A C 1
ATOM 577 O O . CYS A 1 71 ? 35.485 -6.155 -40.325 1.00 49.78 71 CYS A O 1
ATOM 579 N N . SER A 1 72 ? 33.582 -7.333 -40.525 1.00 49.81 72 SER A N 1
ATOM 580 C CA . SER A 1 72 ? 34.121 -8.388 -41.413 1.00 49.81 72 SER A CA 1
ATOM 581 C C . SER A 1 72 ? 33.735 -8.219 -42.888 1.00 49.81 72 SER A C 1
ATOM 583 O O . SER A 1 72 ? 34.067 -9.073 -43.709 1.00 49.81 72 SER A O 1
ATOM 585 N N . PHE A 1 73 ? 33.023 -7.146 -43.247 1.00 49.94 73 PHE A N 1
ATOM 586 C CA . PHE A 1 73 ? 32.611 -6.906 -44.625 1.00 49.94 73 PHE A CA 1
ATOM 587 C C . PHE A 1 73 ? 33.742 -6.219 -45.412 1.00 49.94 73 PHE A C 1
ATOM 589 O O . PHE A 1 73 ? 33.929 -5.007 -45.309 1.00 49.94 73 PHE A O 1
ATOM 596 N N . ASP A 1 74 ? 34.511 -7.005 -46.173 1.00 51.91 74 ASP A N 1
ATOM 597 C CA . ASP A 1 74 ? 35.427 -6.491 -47.197 1.00 51.91 74 ASP A CA 1
ATOM 598 C C . ASP A 1 74 ? 34.604 -5.738 -48.250 1.00 51.91 74 ASP A C 1
ATOM 600 O O . ASP A 1 74 ? 33.738 -6.304 -48.926 1.00 51.91 74 ASP A O 1
ATOM 604 N N . GLY A 1 75 ? 34.803 -4.422 -48.294 1.00 50.16 75 GLY A N 1
ATOM 605 C CA . GLY A 1 75 ? 34.009 -3.482 -49.066 1.00 50.16 75 GLY A CA 1
ATOM 606 C C . GLY A 1 75 ? 34.249 -3.628 -50.561 1.00 50.16 75 GLY A C 1
ATOM 607 O O . GLY A 1 75 ? 34.965 -2.826 -51.150 1.00 50.16 75 GLY A O 1
ATOM 608 N N . SER A 1 76 ? 33.600 -4.608 -51.186 1.00 54.78 76 SER A N 1
ATOM 609 C CA . SER A 1 76 ? 33.335 -4.551 -52.622 1.00 54.78 76 SER A CA 1
ATOM 610 C C . SER A 1 76 ? 32.149 -3.614 -52.873 1.00 54.78 76 SER A C 1
ATOM 612 O O . SER A 1 76 ? 31.086 -3.714 -52.254 1.00 54.78 76 SER A O 1
ATOM 614 N N . GLU A 1 77 ? 32.370 -2.653 -53.765 1.00 51.47 77 GLU A N 1
ATOM 615 C CA . GLU A 1 77 ? 31.503 -1.505 -54.069 1.00 51.47 77 GLU A CA 1
ATOM 616 C C . GLU A 1 77 ? 30.089 -1.910 -54.544 1.00 51.47 77 GLU A C 1
ATOM 618 O O . GLU A 1 77 ? 29.135 -1.147 -54.418 1.00 51.47 77 GLU A O 1
ATOM 623 N N . GLU A 1 78 ? 29.919 -3.162 -54.978 1.00 51.91 78 GLU A N 1
ATOM 624 C CA . GLU A 1 78 ? 28.653 -3.738 -55.447 1.00 51.91 78 GLU A CA 1
ATOM 625 C C . GLU A 1 78 ? 27.630 -4.002 -54.322 1.00 51.91 78 GLU A C 1
ATOM 627 O O . GLU A 1 78 ? 26.428 -4.071 -54.581 1.00 51.91 78 GLU A O 1
ATOM 632 N N . ASN A 1 79 ? 28.057 -4.106 -53.057 1.00 53.28 79 ASN A N 1
ATOM 633 C CA . ASN A 1 79 ? 27.152 -4.431 -51.943 1.00 53.28 79 ASN A CA 1
ATOM 634 C C . ASN A 1 79 ? 26.567 -3.200 -51.224 1.00 53.28 79 ASN A C 1
ATOM 636 O O . ASN A 1 79 ? 25.739 -3.338 -50.317 1.00 53.28 79 ASN A O 1
ATOM 640 N N . TYR A 1 80 ? 26.977 -1.987 -51.609 1.00 54.62 80 TYR A N 1
ATOM 641 C CA . TYR A 1 80 ? 26.504 -0.753 -50.974 1.00 54.62 80 TYR A CA 1
ATOM 642 C C . TYR A 1 80 ? 25.013 -0.508 -51.251 1.00 54.62 80 TYR A C 1
ATOM 644 O O . TYR A 1 80 ? 24.256 -0.159 -50.343 1.00 54.62 80 TYR A O 1
ATOM 652 N N . GLU A 1 81 ? 24.572 -0.787 -52.481 1.00 53.81 81 GLU A N 1
ATOM 653 C CA . GLU A 1 81 ? 23.163 -0.685 -52.879 1.00 53.81 81 GLU A CA 1
ATOM 654 C C . GLU A 1 81 ? 22.283 -1.729 -52.179 1.00 53.81 81 GLU A C 1
ATOM 656 O O . GLU A 1 81 ? 21.175 -1.431 -51.729 1.00 53.81 81 GLU A O 1
ATOM 661 N N . SER A 1 82 ? 22.807 -2.939 -51.975 1.00 55.53 82 SER A N 1
ATOM 662 C CA . SER A 1 82 ? 22.107 -4.005 -51.248 1.00 55.53 82 SER A CA 1
ATOM 663 C C . SER A 1 82 ? 21.911 -3.655 -49.760 1.00 55.53 82 SER A C 1
ATOM 665 O O . SER A 1 82 ? 20.821 -3.826 -49.209 1.00 55.53 82 SER A O 1
ATOM 667 N N . MET A 1 83 ? 22.918 -3.052 -49.111 1.00 53.12 83 MET A N 1
ATOM 668 C CA . MET A 1 83 ? 22.815 -2.556 -47.727 1.00 53.12 83 MET A CA 1
ATOM 669 C C . MET A 1 83 ? 21.849 -1.374 -47.562 1.00 53.12 83 MET A C 1
ATOM 671 O O . MET A 1 83 ? 21.153 -1.286 -46.544 1.00 53.12 83 MET A O 1
ATOM 675 N N . LEU A 1 84 ? 21.792 -0.459 -48.536 1.00 56.66 84 LEU A N 1
ATOM 676 C CA . LEU A 1 84 ? 20.876 0.689 -48.500 1.00 56.66 84 LEU A CA 1
ATOM 677 C C . LEU A 1 84 ? 19.409 0.238 -48.494 1.00 56.66 84 LEU A C 1
ATOM 679 O O . LEU A 1 84 ? 18.584 0.810 -47.777 1.00 56.66 84 LEU A O 1
ATOM 683 N N . VAL A 1 85 ? 19.098 -0.840 -49.216 1.00 54.00 85 VAL A N 1
ATOM 684 C CA . VAL A 1 85 ? 17.754 -1.431 -49.262 1.00 54.00 85 VAL A CA 1
ATOM 685 C C . VAL A 1 85 ? 17.380 -2.120 -47.941 1.00 54.00 85 VAL A C 1
ATOM 687 O O . VAL A 1 85 ? 16.234 -2.002 -47.497 1.00 54.00 85 VAL A O 1
ATOM 690 N N . MET A 1 86 ? 18.329 -2.762 -47.246 1.00 56.25 86 MET A N 1
ATOM 691 C CA . MET A 1 86 ? 18.074 -3.393 -45.938 1.00 56.25 86 MET A CA 1
ATOM 692 C C . MET A 1 86 ? 17.759 -2.367 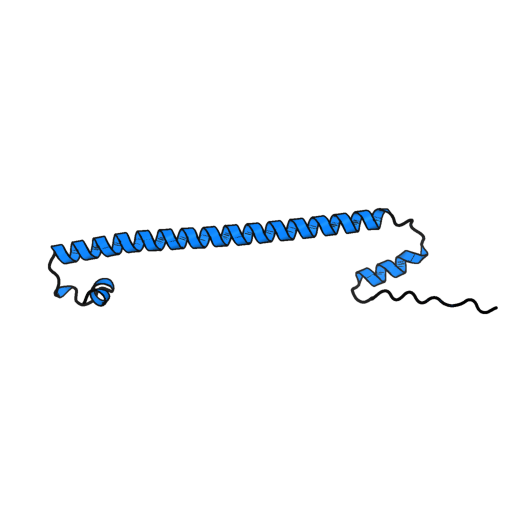-44.837 1.00 56.25 86 MET A C 1
ATOM 694 O O . MET A 1 86 ? 16.907 -2.614 -43.980 1.00 56.25 86 MET A O 1
ATOM 698 N N . ARG A 1 87 ? 18.388 -1.184 -44.877 1.00 51.44 87 ARG A N 1
ATOM 699 C CA . ARG A 1 87 ? 18.165 -0.103 -43.897 1.00 51.44 87 ARG A CA 1
ATOM 700 C C . ARG A 1 87 ? 16.775 0.536 -43.996 1.00 51.44 87 ARG A C 1
ATOM 702 O O . ARG A 1 87 ? 16.280 1.058 -42.998 1.00 51.44 87 ARG A O 1
ATOM 709 N N . ASN A 1 88 ? 16.128 0.449 -45.158 1.00 53.62 88 ASN A N 1
ATOM 710 C CA . ASN A 1 88 ? 14.800 1.020 -45.404 1.00 53.62 88 ASN A CA 1
ATOM 711 C C . ASN A 1 88 ? 13.638 0.053 -45.087 1.00 53.62 88 ASN A C 1
ATOM 713 O O . ASN A 1 88 ? 12.488 0.351 -45.400 1.00 53.62 88 ASN A O 1
ATOM 717 N N . GLY A 1 89 ? 13.918 -1.077 -44.423 1.00 52.31 89 GLY A N 1
ATOM 718 C CA . GLY A 1 89 ? 12.919 -1.887 -43.713 1.00 52.31 89 GLY A CA 1
ATOM 719 C C . GLY A 1 89 ? 12.098 -2.877 -44.546 1.00 52.31 89 GLY A C 1
ATOM 720 O O . GLY A 1 89 ? 11.279 -3.588 -43.969 1.00 52.31 89 GLY A O 1
ATOM 721 N N . ASN A 1 90 ? 12.318 -2.975 -45.863 1.00 53.28 90 ASN A N 1
ATOM 722 C CA . ASN A 1 90 ? 11.398 -3.679 -46.772 1.00 53.28 90 ASN A CA 1
ATOM 723 C C . ASN A 1 90 ? 12.019 -4.814 -47.617 1.00 53.28 90 ASN A C 1
ATOM 725 O O . ASN A 1 90 ? 11.498 -5.106 -48.690 1.00 53.28 90 ASN A O 1
ATOM 729 N N . ALA A 1 91 ? 13.088 -5.491 -47.185 1.00 52.59 91 ALA A N 1
ATOM 730 C CA . ALA A 1 91 ? 13.655 -6.591 -47.978 1.00 52.59 91 ALA A CA 1
ATOM 731 C C . ALA A 1 91 ? 13.960 -7.844 -47.148 1.00 52.59 91 ALA A C 1
ATOM 733 O O . ALA A 1 91 ? 14.881 -7.868 -46.336 1.00 52.59 91 ALA A O 1
ATOM 734 N N . GLN A 1 92 ? 13.182 -8.904 -47.391 1.00 53.66 92 GLN A N 1
ATOM 735 C CA . GLN A 1 92 ? 13.576 -10.283 -47.098 1.00 53.66 92 GLN A CA 1
ATOM 736 C C . GLN A 1 92 ? 14.606 -10.696 -48.164 1.00 53.66 92 GLN A C 1
ATOM 738 O O . GLN A 1 92 ? 14.277 -10.628 -49.351 1.00 53.66 92 GLN A O 1
ATOM 743 N N . PRO A 1 93 ? 15.840 -11.082 -47.799 1.00 53.28 93 PRO A N 1
ATOM 744 C CA . PRO A 1 93 ? 16.861 -11.407 -48.784 1.00 53.28 93 PRO A CA 1
ATOM 745 C C . PRO A 1 93 ? 16.589 -12.797 -49.369 1.00 53.28 93 PRO A C 1
ATOM 747 O O . PRO A 1 93 ? 16.874 -13.813 -48.740 1.00 53.28 93 PRO A O 1
ATOM 750 N N . PHE A 1 94 ? 16.055 -12.851 -50.588 1.00 50.78 94 PHE A N 1
ATOM 751 C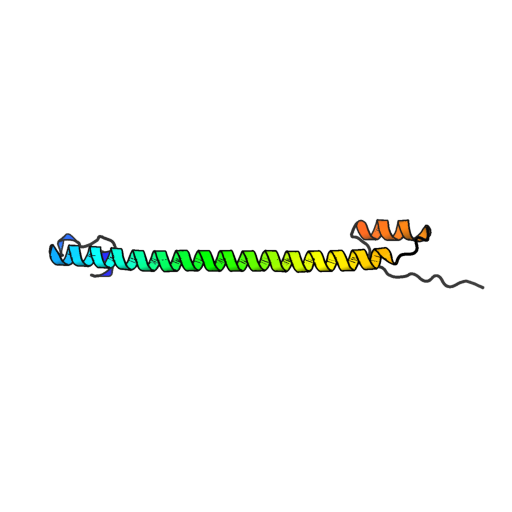 CA . PHE A 1 94 ? 16.153 -14.049 -51.416 1.00 50.78 94 PHE A CA 1
ATOM 752 C C . PHE A 1 94 ? 17.291 -13.847 -52.419 1.00 50.78 94 PHE A C 1
ATOM 754 O O . PHE A 1 94 ? 17.201 -12.942 -53.252 1.00 50.78 94 PHE A O 1
ATOM 761 N N . PRO A 1 95 ? 18.363 -14.654 -52.366 1.00 51.00 95 PRO A N 1
ATOM 762 C CA . PRO A 1 95 ? 19.402 -14.599 -53.380 1.00 51.00 95 PRO A CA 1
ATOM 763 C C . PRO A 1 95 ? 18.843 -15.163 -54.691 1.00 51.00 95 PRO A C 1
ATOM 765 O O . PRO A 1 95 ? 18.535 -16.350 -54.788 1.00 51.00 95 PRO A O 1
ATOM 768 N N . ILE A 1 96 ? 18.691 -14.306 -55.703 1.00 57.75 96 ILE A N 1
ATOM 769 C CA . ILE A 1 96 ? 18.404 -14.738 -57.073 1.00 57.75 96 ILE A CA 1
ATOM 770 C C . ILE A 1 96 ? 19.743 -15.101 -57.711 1.00 57.75 96 ILE A C 1
ATOM 772 O O . ILE A 1 96 ? 20.553 -14.228 -58.011 1.00 57.75 96 ILE A O 1
ATOM 776 N N . SER A 1 97 ? 19.981 -16.393 -57.918 1.00 60.69 97 SER A N 1
ATOM 777 C CA . SER A 1 97 ? 21.073 -16.865 -58.762 1.00 60.69 97 SER A CA 1
ATOM 778 C C . SER A 1 97 ? 20.598 -16.914 -60.212 1.00 60.69 97 SER A C 1
ATOM 780 O O . SER A 1 97 ? 19.695 -17.671 -60.570 1.00 60.69 97 SER A O 1
ATOM 782 N N . VAL A 1 98 ? 21.202 -16.087 -61.064 1.00 59.69 98 VAL A N 1
ATOM 783 C CA . VAL A 1 98 ? 20.994 -16.157 -62.513 1.00 59.69 98 VAL A CA 1
ATOM 784 C C . VAL A 1 98 ? 21.973 -17.194 -63.056 1.00 59.69 98 VAL A C 1
ATOM 786 O O . VAL A 1 98 ? 23.182 -17.055 -62.869 1.00 59.69 98 VAL A O 1
ATOM 789 N N . GLN A 1 99 ? 21.468 -18.267 -63.667 1.00 47.84 99 GLN A N 1
ATOM 790 C CA . GLN A 1 99 ? 22.346 -19.271 -64.267 1.00 47.84 99 GLN A CA 1
ATOM 791 C C . GLN A 1 99 ? 23.012 -18.714 -65.536 1.00 47.84 99 GLN A C 1
ATOM 793 O O . GLN A 1 99 ? 22.336 -18.035 -66.314 1.00 47.84 99 GLN A O 1
ATOM 798 N N . PRO A 1 100 ? 24.307 -18.994 -65.775 1.00 48.84 100 PRO A N 1
ATOM 799 C CA . PRO A 1 100 ? 24.965 -18.592 -67.008 1.00 48.84 100 PRO A CA 1
ATOM 800 C C . PRO A 1 100 ? 24.394 -19.410 -68.169 1.00 48.84 100 PRO A C 1
ATOM 802 O O . PRO A 1 100 ? 24.449 -20.640 -68.144 1.00 48.84 100 PRO A O 1
ATOM 805 N N . ASN A 1 101 ? 23.860 -18.733 -69.184 1.00 50.59 101 ASN A N 1
ATOM 806 C CA . ASN A 1 101 ? 23.553 -19.376 -70.458 1.00 50.59 101 ASN A CA 1
ATOM 807 C C . ASN A 1 101 ? 24.846 -19.527 -71.267 1.00 50.59 101 ASN A C 1
ATOM 809 O O . ASN A 1 101 ? 25.660 -18.604 -71.321 1.00 50.59 101 ASN A O 1
ATOM 813 N N . HIS A 1 102 ? 25.009 -20.722 -71.828 1.00 44.44 102 HIS A N 1
ATOM 814 C CA . HIS A 1 102 ? 26.189 -21.202 -72.538 1.00 44.44 102 HIS A CA 1
ATOM 815 C C . HIS A 1 102 ? 26.317 -20.635 -73.958 1.00 44.44 102 HIS A C 1
ATOM 817 O O . HIS A 1 102 ? 25.266 -20.321 -74.564 1.00 44.44 102 HIS A O 1
#